Pro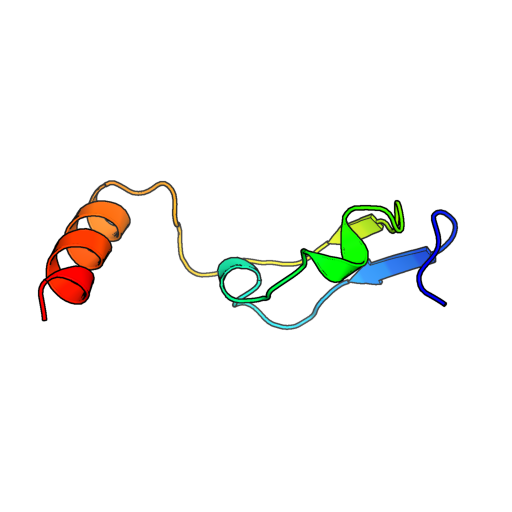tein AF-A0A087T440-F1 (afdb_monomer_lite)

pLDDT: mean 89.38, std 7.47, range [55.78, 96.19]

Radius of gyration: 14.39 Å; chains: 1; bounding box: 22×25×37 Å

Foldseek 3Di:
DQALVAAEEDADQPVVVDDCVVVPPRNHHYDYHHPDDCPDPVNVVVVVVVVVD

Organism: Stegodyphus mimosarum (NCBI:txid407821)

Structure (mmCIF, N/CA/C/O backbone):
data_AF-A0A087T440-F1
#
_entry.id   AF-A0A087T440-F1
#
loop_
_atom_site.group_PDB
_atom_site.id
_atom_site.type_symbol
_atom_site.label_atom_id
_atom_site.label_alt_id
_atom_site.label_comp_id
_atom_site.label_asym_id
_atom_site.label_entity_id
_atom_site.label_seq_id
_atom_site.pdbx_PDB_ins_code
_atom_site.Cartn_x
_atom_site.Cartn_y
_atom_site.Cartn_z
_atom_site.occupancy
_atom_site.B_iso_or_equiv
_atom_site.auth_seq_id
_atom_site.auth_comp_id
_atom_site.auth_asym_id
_atom_site.auth_atom_id
_atom_site.pdbx_PDB_model_num
ATOM 1 N N . MET A 1 1 ? 8.000 -1.926 -21.925 1.00 65.06 1 MET A N 1
ATOM 2 C CA . MET A 1 1 ? 8.630 -2.265 -20.630 1.00 65.06 1 MET A CA 1
ATOM 3 C C . MET A 1 1 ? 8.519 -1.091 -19.670 1.00 65.06 1 MET A C 1
ATOM 5 O O . MET A 1 1 ? 8.626 0.047 -20.123 1.00 65.06 1 MET A O 1
ATOM 9 N N . MET A 1 2 ? 8.308 -1.355 -18.376 1.00 78.44 2 MET A N 1
ATOM 10 C CA . MET A 1 2 ? 8.422 -0.335 -17.328 1.00 78.44 2 MET A CA 1
ATOM 11 C C . MET A 1 2 ? 9.901 -0.015 -17.131 1.00 78.44 2 MET A C 1
ATOM 13 O O . MET A 1 2 ? 10.697 -0.893 -16.826 1.00 78.44 2 MET A O 1
ATOM 17 N N . THR A 1 3 ? 10.280 1.227 -17.405 1.00 78.38 3 THR A N 1
ATOM 18 C CA . THR A 1 3 ? 11.671 1.689 -17.360 1.00 78.38 3 THR A CA 1
ATOM 19 C C . THR A 1 3 ? 11.729 3.006 -16.605 1.00 78.38 3 THR A C 1
ATOM 21 O O . THR A 1 3 ? 10.702 3.661 -16.422 1.00 78.38 3 THR A O 1
ATOM 24 N N . ILE A 1 4 ? 12.935 3.452 -16.259 1.00 83.19 4 ILE A N 1
ATOM 25 C CA . ILE A 1 4 ? 13.173 4.720 -15.554 1.00 83.19 4 ILE A CA 1
ATOM 26 C C . ILE A 1 4 ? 12.561 5.968 -16.212 1.00 83.19 4 ILE A C 1
ATOM 28 O O . ILE A 1 4 ? 12.345 6.981 -15.552 1.00 83.19 4 ILE A O 1
ATOM 32 N N . ARG A 1 5 ? 12.283 5.920 -17.521 1.00 84.06 5 ARG A N 1
ATOM 33 C CA . ARG A 1 5 ? 11.698 7.047 -18.263 1.00 84.06 5 ARG A CA 1
ATOM 34 C C . ARG A 1 5 ? 10.184 7.161 -18.094 1.00 84.06 5 ARG A C 1
ATOM 36 O O . ARG A 1 5 ? 9.628 8.213 -18.395 1.00 84.06 5 ARG A O 1
ATOM 43 N N . ASN A 1 6 ? 9.527 6.108 -17.616 1.00 86.50 6 ASN A N 1
ATOM 44 C CA . ASN A 1 6 ? 8.077 6.049 -17.511 1.00 86.50 6 ASN A CA 1
ATOM 45 C C . ASN A 1 6 ? 7.628 6.367 -16.081 1.00 86.50 6 ASN A C 1
ATOM 47 O O . ASN A 1 6 ? 8.245 5.931 -15.106 1.00 86.50 6 ASN A O 1
ATOM 51 N N . LYS A 1 7 ? 6.532 7.122 -15.970 1.00 90.69 7 LYS A N 1
ATOM 52 C CA . LYS A 1 7 ? 5.865 7.437 -14.705 1.00 90.69 7 LYS A CA 1
ATOM 53 C C . LYS A 1 7 ? 4.466 6.841 -14.738 1.00 90.69 7 LYS A C 1
ATOM 55 O O . LYS A 1 7 ? 3.749 7.044 -15.716 1.00 90.69 7 LYS A O 1
ATOM 60 N N . TYR A 1 8 ? 4.100 6.121 -13.689 1.00 91.94 8 TYR A N 1
ATOM 61 C CA . TYR A 1 8 ? 2.828 5.418 -13.592 1.00 91.94 8 TYR A CA 1
ATOM 62 C C . TYR A 1 8 ? 2.047 5.934 -12.394 1.00 91.94 8 TYR A C 1
ATOM 64 O O . TYR A 1 8 ? 2.598 6.055 -11.301 1.00 91.94 8 TYR A O 1
ATOM 72 N N . ILE A 1 9 ? 0.768 6.226 -12.617 1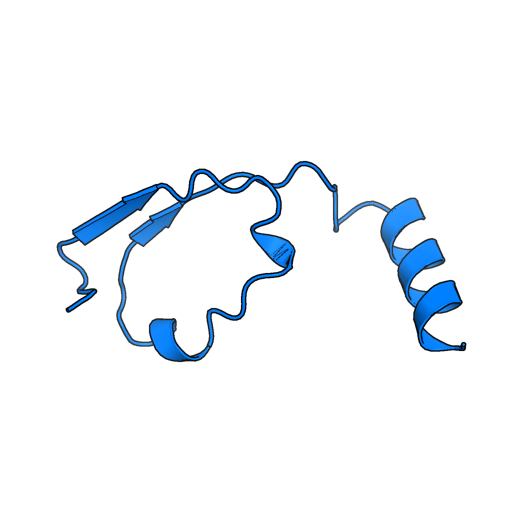.00 94.19 9 ILE A N 1
ATOM 73 C CA . ILE A 1 9 ? -0.189 6.514 -11.552 1.00 94.19 9 ILE A CA 1
ATOM 74 C C . ILE A 1 9 ? -1.126 5.316 -11.468 1.00 94.19 9 ILE A C 1
ATOM 76 O O . ILE A 1 9 ? -1.840 5.023 -12.427 1.00 94.19 9 ILE A O 1
ATOM 80 N N . LEU A 1 10 ? -1.097 4.618 -10.337 1.00 93.88 10 LEU A N 1
ATOM 81 C CA . LEU A 1 10 ? -2.030 3.541 -10.038 1.00 93.88 10 LEU A CA 1
ATOM 82 C C . LEU A 1 10 ? -3.306 4.153 -9.465 1.00 93.88 10 LEU A C 1
ATOM 84 O O . LEU A 1 10 ? -3.265 4.931 -8.513 1.00 93.88 10 LEU A O 1
ATOM 88 N N . THR A 1 11 ? -4.437 3.832 -10.086 1.00 94.00 11 THR A N 1
ATOM 89 C CA . THR A 1 11 ? -5.755 4.355 -9.701 1.00 94.00 11 THR A CA 1
ATOM 90 C C . THR A 1 11 ? -6.441 3.503 -8.640 1.00 94.00 11 THR A C 1
ATOM 92 O O . THR A 1 11 ? -7.473 3.912 -8.109 1.00 94.00 11 THR A O 1
ATOM 95 N N . SER A 1 12 ? -5.882 2.334 -8.316 1.00 93.00 12 SER A N 1
ATOM 96 C CA . SER A 1 12 ? -6.341 1.534 -7.189 1.00 93.00 12 SER A CA 1
ATOM 97 C C . SER A 1 12 ? -5.919 2.198 -5.871 1.00 93.00 12 SER A C 1
ATOM 99 O O . SER A 1 12 ? -4.873 2.844 -5.779 1.00 93.00 12 SER A O 1
ATOM 101 N N . LEU A 1 13 ? -6.781 2.101 -4.858 1.00 93.56 13 LEU A N 1
ATOM 102 C C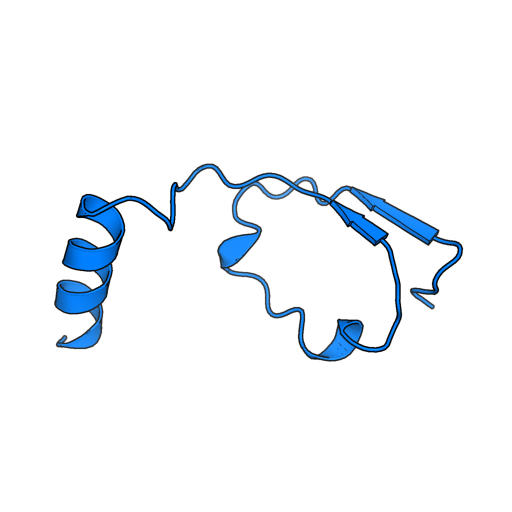A . LEU A 1 13 ? -6.614 2.788 -3.569 1.00 93.56 13 LEU A CA 1
ATOM 103 C C . LEU A 1 13 ? -6.037 1.876 -2.473 1.00 93.56 13 LEU A C 1
ATOM 105 O O . LEU A 1 13 ? -6.014 2.216 -1.286 1.00 93.56 13 LEU A O 1
ATOM 109 N N . ASP A 1 14 ? -5.575 0.706 -2.888 1.00 92.38 14 ASP A N 1
ATOM 110 C CA . ASP A 1 14 ? -5.061 -0.395 -2.092 1.00 92.38 14 ASP A CA 1
ATOM 111 C C . ASP A 1 14 ? -3.581 -0.664 -2.392 1.00 92.38 14 ASP A C 1
ATOM 113 O O . ASP A 1 14 ? -3.118 -1.780 -2.240 1.00 92.38 14 ASP A O 1
ATOM 117 N N . LEU A 1 15 ? -2.795 0.362 -2.747 1.00 91.75 15 LEU A N 1
ATOM 118 C CA . LEU A 1 15 ? -1.387 0.213 -3.161 1.00 91.75 15 LEU A CA 1
ATOM 119 C C . LEU A 1 15 ? -0.513 -0.650 -2.220 1.00 91.75 15 LEU A C 1
ATOM 121 O O . LEU A 1 15 ? 0.459 -1.246 -2.664 1.00 9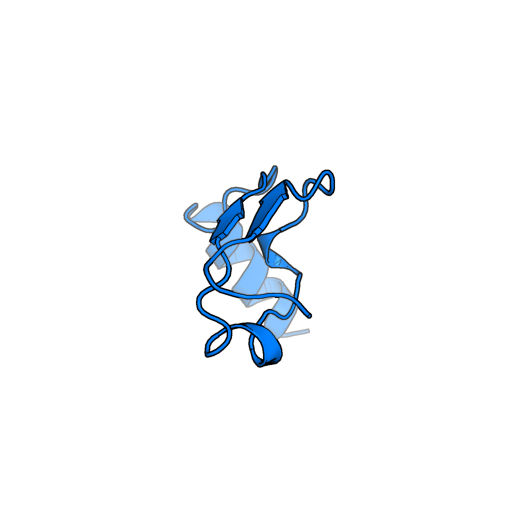1.75 15 LEU A O 1
ATOM 125 N N . HIS A 1 16 ? -0.849 -0.723 -0.930 1.00 90.19 16 HIS A N 1
ATOM 126 C CA . HIS A 1 16 ? -0.144 -1.534 0.070 1.00 90.19 16 HIS A CA 1
ATOM 127 C C . HIS A 1 16 ? -0.309 -3.051 -0.092 1.00 90.19 16 HIS A C 1
ATOM 129 O O . HIS A 1 16 ? 0.420 -3.790 0.560 1.00 90.19 16 HIS A O 1
ATOM 135 N N . THR A 1 17 ? -1.263 -3.516 -0.899 1.00 91.94 17 THR A N 1
ATOM 136 C CA . THR A 1 17 ? -1.518 -4.947 -1.129 1.00 91.94 17 THR A CA 1
ATOM 137 C C . THR A 1 17 ? -0.807 -5.477 -2.371 1.00 91.94 17 THR A C 1
ATOM 139 O O . THR A 1 17 ? -0.735 -6.689 -2.565 1.00 91.94 17 THR A O 1
ATOM 142 N N . LEU A 1 18 ? -0.297 -4.585 -3.224 1.00 90.94 18 LEU A N 1
ATOM 143 C CA . LEU A 1 18 ? 0.342 -4.955 -4.477 1.00 90.94 18 LEU A CA 1
ATOM 144 C C . LEU A 1 18 ? 1.764 -5.452 -4.234 1.00 90.94 18 LEU A C 1
ATOM 146 O O . LEU A 1 18 ? 2.572 -4.776 -3.596 1.00 90.94 18 LEU A O 1
ATOM 150 N N . ASP A 1 19 ? 2.079 -6.601 -4.823 1.00 90.56 19 ASP A N 1
ATOM 151 C CA . ASP A 1 19 ? 3.449 -7.081 -4.917 1.00 90.56 19 ASP A CA 1
ATOM 152 C C . ASP A 1 19 ? 4.195 -6.308 -6.014 1.00 90.56 19 ASP A C 1
ATOM 154 O O . ASP A 1 19 ? 3.809 -6.304 -7.186 1.00 90.56 19 ASP A O 1
ATOM 158 N N . LEU A 1 20 ? 5.247 -5.600 -5.608 1.00 89.25 20 LEU A N 1
ATOM 159 C CA . LEU A 1 20 ? 6.092 -4.793 -6.485 1.00 89.25 20 LEU A CA 1
ATOM 160 C C . LEU A 1 20 ? 7.528 -5.330 -6.563 1.00 89.25 20 LEU A C 1
ATOM 162 O O . LEU A 1 20 ? 8.401 -4.634 -7.091 1.00 89.25 20 LEU A O 1
ATOM 166 N N . GLU A 1 21 ? 7.786 -6.546 -6.068 1.00 90.19 21 GLU A N 1
ATOM 167 C CA . GLU A 1 21 ? 9.126 -7.136 -6.009 1.00 90.19 21 GLU A CA 1
ATOM 168 C C . GLU A 1 21 ? 9.774 -7.229 -7.401 1.00 90.19 21 GLU A C 1
ATOM 170 O O . GLU A 1 21 ? 10.924 -6.821 -7.584 1.00 90.19 21 GLU A O 1
ATOM 175 N N . ASP A 1 22 ? 9.009 -7.620 -8.419 1.00 86.38 22 ASP A N 1
ATOM 176 C CA . ASP A 1 22 ? 9.472 -7.700 -9.812 1.00 86.38 22 ASP A CA 1
ATOM 177 C C . ASP A 1 22 ? 9.881 -6.340 -10.404 1.00 86.38 22 ASP A C 1
ATOM 179 O O . ASP A 1 22 ? 10.690 -6.251 -11.335 1.00 86.38 22 ASP A O 1
ATOM 183 N N . PHE A 1 23 ? 9.342 -5.244 -9.866 1.00 85.88 23 PHE A N 1
ATOM 184 C CA . PHE A 1 23 ? 9.586 -3.894 -10.368 1.00 85.88 23 PHE A CA 1
ATOM 185 C C . PHE A 1 23 ? 10.663 -3.145 -9.582 1.00 85.88 23 PHE A C 1
ATOM 187 O O . PHE A 1 23 ? 11.062 -2.058 -10.015 1.00 85.88 23 PHE A O 1
ATOM 194 N N . GLN A 1 24 ? 11.195 -3.723 -8.501 1.00 84.25 24 GLN A N 1
ATOM 195 C CA . GLN A 1 24 ? 12.172 -3.071 -7.621 1.00 84.25 24 GLN A CA 1
ATOM 196 C C . GLN A 1 24 ? 13.443 -2.624 -8.372 1.00 84.25 24 GLN A C 1
ATOM 198 O O . GLN A 1 24 ? 13.977 -1.541 -8.129 1.00 84.25 24 GLN A O 1
ATOM 203 N N . TYR A 1 25 ? 13.883 -3.406 -9.366 1.00 86.62 25 TYR A N 1
ATOM 204 C CA . TYR A 1 25 ? 15.067 -3.107 -10.182 1.00 86.62 25 TYR A CA 1
ATOM 205 C C . TYR A 1 25 ? 14.747 -2.363 -11.484 1.00 86.62 25 TYR A C 1
ATOM 207 O O . TYR A 1 25 ? 15.656 -1.905 -12.177 1.00 86.62 25 TYR A O 1
ATOM 215 N N . SER A 1 26 ? 13.462 -2.187 -11.818 1.00 84.94 26 SER A N 1
ATOM 216 C CA . SER A 1 26 ? 13.036 -1.483 -13.038 1.00 84.94 26 SER A CA 1
ATOM 217 C C . SER A 1 26 ? 13.356 0.017 -13.003 1.00 84.94 26 SER A C 1
ATOM 219 O O . SER A 1 26 ? 13.413 0.675 -14.049 1.00 84.94 26 SER A O 1
ATOM 221 N N . ARG A 1 27 ? 13.557 0.566 -11.791 1.00 84.56 27 ARG A N 1
ATOM 222 C CA . ARG A 1 27 ? 13.709 2.003 -11.503 1.00 84.56 27 ARG A CA 1
ATOM 223 C C . ARG A 1 27 ? 12.550 2.850 -12.047 1.00 84.56 27 ARG A C 1
ATOM 225 O O . ARG A 1 27 ? 12.715 4.053 -12.244 1.00 84.56 27 ARG A O 1
ATOM 232 N N . ALA A 1 28 ? 11.405 2.232 -12.340 1.00 89.00 28 ALA A N 1
ATOM 233 C CA . ALA A 1 28 ? 10.212 2.931 -12.783 1.00 89.00 28 ALA A CA 1
ATOM 234 C C . ALA A 1 28 ? 9.620 3.742 -11.625 1.00 89.00 28 ALA A C 1
ATOM 236 O O . ALA A 1 28 ? 9.580 3.282 -10.486 1.00 89.00 28 ALA A O 1
ATOM 237 N N . ASN A 1 29 ? 9.134 4.948 -11.921 1.00 91.44 29 ASN A N 1
ATOM 238 C CA . ASN A 1 29 ? 8.464 5.773 -10.921 1.00 91.44 29 ASN A CA 1
ATOM 239 C C . ASN A 1 29 ? 6.985 5.393 -10.875 1.00 91.44 29 ASN A C 1
ATOM 241 O O . ASN A 1 29 ? 6.232 5.718 -11.796 1.00 91.44 29 ASN A O 1
ATOM 245 N N . ILE A 1 30 ? 6.586 4.701 -9.813 1.00 92.50 30 ILE A N 1
ATOM 246 C CA . ILE A 1 30 ? 5.204 4.289 -9.567 1.00 92.50 30 ILE A CA 1
ATOM 247 C C . ILE A 1 30 ? 4.670 5.123 -8.404 1.00 92.50 30 ILE A C 1
ATOM 249 O O . ILE A 1 30 ? 5.312 5.250 -7.364 1.00 92.50 30 ILE A O 1
ATOM 253 N N . THR A 1 31 ? 3.509 5.738 -8.591 1.00 93.38 31 THR A N 1
ATOM 254 C CA . THR A 1 31 ? 2.836 6.556 -7.579 1.00 93.38 31 THR A CA 1
ATOM 255 C C . THR A 1 31 ? 1.383 6.114 -7.478 1.00 93.38 31 THR A C 1
ATOM 257 O O . THR A 1 31 ? 0.764 5.772 -8.482 1.00 93.38 31 THR A O 1
ATOM 260 N N . GLY A 1 32 ? 0.820 6.120 -6.277 1.00 93.81 32 GLY A N 1
ATOM 261 C CA . GLY A 1 32 ? -0.575 5.761 -6.047 1.00 93.81 32 GLY A CA 1
ATOM 262 C C . GLY A 1 32 ? -1.026 6.196 -4.661 1.00 93.81 32 GLY A C 1
ATOM 263 O O . GLY A 1 32 ? -0.303 6.908 -3.961 1.00 93.81 32 GLY A O 1
ATOM 264 N N . PHE A 1 33 ? -2.220 5.760 -4.271 1.00 94.75 33 PHE A N 1
ATOM 265 C CA . PHE A 1 33 ? -2.837 6.132 -3.002 1.00 94.75 33 PHE A CA 1
ATOM 266 C C . PHE A 1 33 ? -3.130 4.899 -2.145 1.00 94.75 33 PHE A C 1
ATOM 268 O O . PHE A 1 33 ? -3.359 3.802 -2.653 1.00 94.75 33 PHE A O 1
ATOM 275 N N . LYS A 1 34 ? -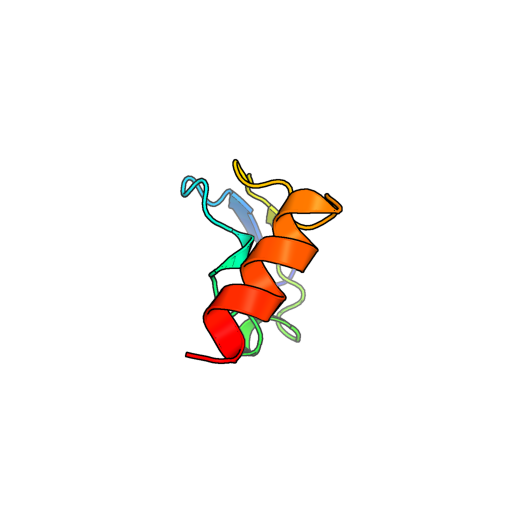3.136 5.099 -0.824 1.00 94.31 34 LYS A N 1
ATOM 276 C CA . LYS A 1 34 ? -3.576 4.113 0.167 1.00 94.31 34 LYS A CA 1
ATOM 277 C C . LYS A 1 34 ? -4.697 4.732 0.993 1.00 94.31 34 LYS A C 1
ATOM 279 O O . LYS A 1 34 ? -4.477 5.777 1.599 1.00 94.31 34 LYS A O 1
ATOM 284 N N . ILE A 1 35 ? -5.870 4.098 1.035 1.00 94.81 35 ILE A N 1
ATOM 285 C CA . ILE A 1 35 ? -6.929 4.484 1.989 1.00 94.81 35 ILE A CA 1
ATOM 286 C C . ILE A 1 35 ? -6.547 4.065 3.411 1.00 94.81 35 ILE A C 1
ATOM 288 O O . ILE A 1 35 ? -6.787 4.797 4.367 1.00 94.81 35 ILE A O 1
ATOM 292 N N . VAL A 1 36 ? -5.965 2.874 3.551 1.00 93.62 36 VAL A N 1
ATOM 293 C CA . VAL A 1 36 ? -5.619 2.306 4.854 1.00 93.62 36 VAL A CA 1
ATOM 294 C C . VAL A 1 36 ? -4.305 2.907 5.345 1.00 93.62 36 VAL A C 1
ATOM 296 O O . VAL A 1 36 ? -3.287 2.860 4.647 1.00 93.62 36 VAL A O 1
ATOM 299 N N . ASN A 1 37 ? -4.321 3.446 6.566 1.00 94.00 37 ASN A N 1
ATOM 300 C CA . ASN A 1 37 ? -3.112 3.891 7.245 1.00 94.00 37 ASN A CA 1
ATOM 301 C C . ASN A 1 37 ? -2.402 2.699 7.906 1.00 94.00 37 ASN A C 1
ATOM 303 O O . ASN A 1 37 ? -2.690 2.340 9.050 1.00 94.00 37 ASN A O 1
ATOM 307 N N . THR A 1 38 ? -1.450 2.125 7.172 1.00 92.62 38 THR A N 1
ATOM 308 C CA . THR A 1 38 ? -0.612 1.001 7.615 1.00 92.62 38 THR A CA 1
ATOM 309 C C . THR A 1 38 ? 0.370 1.362 8.734 1.00 92.62 38 THR A C 1
ATOM 311 O O . THR A 1 38 ? 1.017 0.477 9.264 1.00 92.62 38 THR A O 1
ATOM 314 N N . GLU A 1 39 ? 0.519 2.644 9.078 1.00 93.81 39 GLU A N 1
ATOM 315 C CA . GLU A 1 39 ? 1.425 3.121 10.138 1.00 93.81 39 GLU A CA 1
ATOM 316 C C . GLU A 1 39 ? 0.682 3.383 11.460 1.00 93.81 39 GLU A C 1
ATOM 318 O O . GLU A 1 39 ? 1.271 3.856 12.430 1.00 93.81 39 GLU A O 1
ATOM 323 N N . SER A 1 40 ? -0.629 3.121 11.509 1.00 96.06 40 SER A N 1
ATOM 324 C CA . SER A 1 40 ? -1.421 3.310 12.726 1.00 96.06 40 SER A CA 1
ATOM 325 C C . SER A 1 40 ? -1.294 2.125 13.687 1.00 96.06 40 SER A C 1
ATOM 327 O O . SER A 1 40 ? -1.302 0.969 13.268 1.00 96.06 40 SER A O 1
ATOM 329 N N . GLU A 1 41 ? -1.283 2.399 14.993 1.00 96.19 41 GLU A N 1
ATOM 330 C CA . GLU A 1 41 ? -1.270 1.355 16.034 1.00 96.19 41 GLU A CA 1
ATOM 331 C C . GLU A 1 41 ? -2.475 0.406 15.924 1.00 96.19 41 GLU A C 1
ATOM 333 O O . GLU A 1 41 ? -2.355 -0.797 16.146 1.00 96.19 41 GLU A O 1
ATOM 338 N N . ALA A 1 42 ? -3.637 0.936 15.524 1.00 94.81 42 ALA A N 1
ATOM 339 C CA . ALA A 1 42 ? -4.842 0.144 15.299 1.00 94.81 42 ALA A CA 1
ATOM 340 C C . ALA A 1 42 ? -4.674 -0.859 14.147 1.00 94.81 42 ALA A C 1
ATOM 342 O O . ALA A 1 42 ? -5.167 -1.982 14.235 1.00 94.81 42 ALA A O 1
ATOM 343 N N . TYR A 1 43 ? -3.972 -0.469 13.079 1.00 94.25 43 TYR A N 1
ATOM 344 C CA . TYR A 1 43 ? -3.660 -1.371 11.974 1.00 94.25 43 TYR A CA 1
ATOM 345 C C . TYR A 1 43 ? -2.734 -2.500 12.430 1.00 94.25 43 TYR A C 1
ATOM 347 O O . TYR A 1 43 ? -3.023 -3.661 12.152 1.00 94.25 43 TYR A O 1
ATOM 355 N N . GLU A 1 44 ? -1.676 -2.181 13.179 1.00 94.19 44 GLU A N 1
ATOM 356 C CA . GLU A 1 44 ? -0.759 -3.191 13.717 1.00 94.19 44 GLU A CA 1
ATOM 357 C C . GLU A 1 44 ? -1.491 -4.191 14.623 1.00 94.19 44 GLU A C 1
ATOM 359 O O . GLU A 1 44 ? -1.360 -5.398 14.434 1.00 94.19 44 GLU A O 1
ATOM 364 N N . ALA A 1 45 ? -2.339 -3.717 15.543 1.00 94.94 45 ALA A N 1
ATOM 365 C CA . ALA A 1 45 ? -3.129 -4.590 16.414 1.00 94.94 45 ALA A CA 1
ATOM 366 C C . ALA A 1 45 ? -4.030 -5.560 15.623 1.00 94.94 45 ALA A C 1
ATOM 368 O O . ALA A 1 45 ? -4.053 -6.758 15.912 1.00 94.94 45 ALA A O 1
ATOM 369 N N . LEU A 1 46 ? -4.717 -5.063 14.588 1.00 94.06 46 LEU A N 1
ATOM 370 C CA . LEU A 1 46 ? -5.543 -5.890 13.701 1.00 94.06 46 LEU A CA 1
ATOM 371 C C . LEU A 1 46 ? -4.705 -6.878 12.877 1.00 94.06 46 LEU A C 1
ATOM 373 O O . LEU A 1 46 ? -5.136 -8.005 12.624 1.00 94.06 46 LEU A O 1
ATOM 377 N N . LEU A 1 47 ? -3.502 -6.483 12.459 1.00 92.19 47 LEU A N 1
ATOM 378 C CA . LEU A 1 47 ? -2.599 -7.353 11.714 1.00 92.19 47 LEU A CA 1
ATOM 379 C C . LEU A 1 47 ? -2.121 -8.527 12.578 1.00 92.19 47 LEU A C 1
ATOM 381 O O . LEU A 1 47 ? -2.052 -9.651 12.085 1.00 92.19 47 LEU A O 1
ATOM 385 N N . TYR A 1 48 ? -1.824 -8.293 13.858 1.00 92.88 48 TYR A N 1
ATOM 386 C CA . TYR A 1 48 ? -1.478 -9.368 14.791 1.00 92.88 48 TYR A CA 1
ATOM 387 C C . TYR A 1 48 ? -2.658 -10.311 15.040 1.00 92.88 48 TYR A C 1
ATOM 389 O O . TYR A 1 48 ? -2.480 -11.523 14.956 1.00 92.88 48 TYR A O 1
ATOM 397 N N . GLU A 1 49 ? -3.860 -9.776 15.274 1.00 94.94 49 GLU A N 1
ATOM 398 C CA . GLU A 1 49 ? -5.064 -10.593 15.488 1.00 94.94 49 GLU A CA 1
ATOM 399 C C . GLU A 1 49 ? -5.372 -11.492 14.283 1.00 94.94 49 GLU A C 1
ATOM 401 O O . GLU A 1 49 ? -5.742 -12.652 14.439 1.00 94.94 49 GLU A O 1
ATOM 406 N N . THR A 1 50 ? -5.225 -10.968 13.067 1.00 91.50 50 THR A N 1
ATOM 407 C CA . THR A 1 50 ? -5.555 -11.710 11.842 1.00 91.50 50 THR A CA 1
ATOM 408 C C . THR A 1 50 ? -4.486 -12.716 11.426 1.00 91.50 50 THR A C 1
ATOM 410 O O . THR A 1 50 ? -4.829 -13.692 10.770 1.00 91.50 50 THR A O 1
ATOM 413 N N . LYS A 1 51 ? -3.215 -12.514 11.803 1.00 85.12 51 LYS A N 1
ATOM 414 C CA . LYS A 1 51 ? -2.121 -13.465 11.533 1.00 85.12 51 LYS A CA 1
ATOM 415 C C . LYS A 1 51 ? -2.131 -14.704 12.433 1.00 85.12 51 LYS A C 1
ATOM 417 O O . LYS A 1 51 ? -1.518 -15.698 12.061 1.00 85.12 51 LYS A O 1
ATOM 422 N N . ASP A 1 52 ? -2.773 -14.629 13.597 1.00 75.25 52 ASP A N 1
ATOM 423 C CA . ASP A 1 52 ? -2.856 -15.729 14.573 1.00 75.25 52 ASP A CA 1
ATOM 424 C C . ASP A 1 52 ? -4.103 -16.622 14.369 1.00 75.25 52 ASP A C 1
ATOM 426 O O . ASP A 1 52 ? -4.350 -17.554 15.134 1.00 75.25 52 ASP A O 1
ATOM 430 N N . ARG A 1 53 ? -4.906 -16.337 13.333 1.00 55.78 53 ARG A N 1
ATOM 431 C CA . ARG A 1 53 ? -6.081 -17.122 12.916 1.00 55.78 53 ARG A CA 1
ATOM 432 C C . ARG A 1 53 ? -5.772 -17.931 11.665 1.00 55.78 53 ARG A C 1
ATOM 434 O O . ARG A 1 53 ? -6.320 -19.052 11.576 1.00 55.78 53 ARG A O 1
#

Sequence (53 aa):
MMTIRNKYILTSLDLHTLDLEDFQYSRANITGFKIVNTESEAYEALLYETKDR

Secondary structure (DSSP, 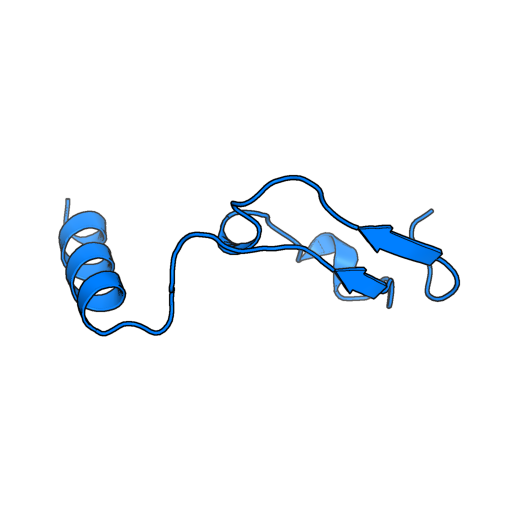8-state):
---TT-EEE---SBGGGS--GGGTTT--EEE--BSS-TTSHHHHHHHHHHHT-